Protein AF-A0A954YTZ1-F1 (afdb_monomer)

Mean predicted aligned error: 10.35 Å

pLDDT: mean 87.53, std 12.41, range [46.34, 98.0]

Structure (mmCIF, N/CA/C/O backbone):
data_AF-A0A954YTZ1-F1
#
_entry.id   AF-A0A954YTZ1-F1
#
loop_
_atom_site.group_PDB
_atom_site.id
_atom_site.type_symbol
_atom_site.label_atom_id
_atom_site.label_alt_id
_atom_site.label_comp_id
_atom_site.label_asym_id
_atom_site.label_entity_id
_atom_site.label_seq_id
_atom_site.pdbx_PDB_ins_code
_atom_site.Ca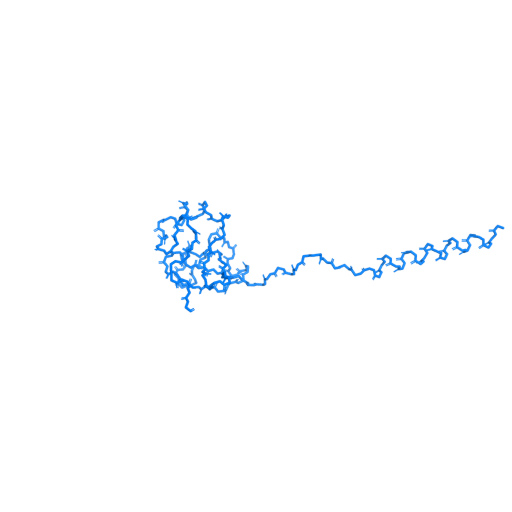rtn_x
_atom_site.Cartn_y
_atom_site.Cartn_z
_atom_site.occupancy
_atom_site.B_iso_or_equiv
_atom_site.auth_seq_id
_atom_site.auth_comp_id
_atom_site.auth_asym_id
_atom_site.auth_atom_id
_atom_site.pdbx_PDB_model_num
ATOM 1 N N . MET A 1 1 ? 62.163 22.253 -22.915 1.00 57.41 1 MET A N 1
ATOM 2 C CA . MET A 1 1 ? 60.817 21.945 -23.465 1.00 57.41 1 MET A CA 1
ATOM 3 C C . MET A 1 1 ? 60.347 20.499 -23.261 1.00 57.41 1 MET A C 1
ATOM 5 O O . MET A 1 1 ? 59.277 20.328 -22.700 1.00 57.41 1 MET A O 1
ATOM 9 N N . LYS A 1 2 ? 61.106 19.447 -23.624 1.00 56.56 2 LYS A N 1
ATOM 10 C CA . LYS A 1 2 ? 60.628 18.038 -23.559 1.00 56.56 2 LYS A CA 1
ATOM 11 C C . LYS A 1 2 ? 60.269 17.495 -22.156 1.00 56.56 2 LYS A C 1
ATOM 13 O O . LYS A 1 2 ? 59.473 16.569 -22.062 1.00 56.56 2 LYS A O 1
ATOM 18 N N . ARG A 1 3 ? 60.838 18.039 -21.069 1.00 63.44 3 ARG A N 1
ATOM 19 C CA . ARG A 1 3 ? 60.554 17.597 -19.683 1.00 63.44 3 ARG A CA 1
ATOM 20 C C . ARG A 1 3 ? 59.179 18.045 -19.167 1.00 63.44 3 ARG A C 1
ATOM 22 O O . ARG A 1 3 ? 58.509 17.262 -18.508 1.00 63.44 3 ARG A O 1
ATOM 29 N N . HIS A 1 4 ? 58.736 19.250 -19.523 1.00 63.62 4 HIS A N 1
ATOM 30 C CA . HIS A 1 4 ? 57.436 19.777 -19.087 1.00 63.62 4 HIS A CA 1
ATOM 31 C C . HIS A 1 4 ? 56.267 19.056 -19.769 1.00 63.62 4 HIS A C 1
ATOM 33 O O . HIS A 1 4 ? 55.263 18.783 -19.126 1.00 63.62 4 HIS A O 1
ATOM 39 N N . LEU A 1 5 ? 56.439 18.639 -21.030 1.00 73.75 5 LEU A N 1
ATOM 40 C CA . LEU A 1 5 ? 55.432 17.859 -21.755 1.00 73.75 5 LEU A CA 1
ATOM 41 C C . LEU A 1 5 ? 55.182 16.480 -21.117 1.00 73.75 5 LEU A C 1
ATOM 43 O O . LEU A 1 5 ? 54.041 16.040 -21.026 1.00 73.75 5 LEU A O 1
ATOM 47 N N . LYS A 1 6 ? 56.237 15.819 -20.617 1.00 71.50 6 LYS A N 1
ATOM 48 C CA . LYS A 1 6 ? 56.117 14.531 -19.911 1.00 71.50 6 LYS A CA 1
ATOM 49 C C . LYS A 1 6 ? 55.402 14.669 -18.564 1.00 71.50 6 LYS A C 1
ATOM 51 O O . LYS A 1 6 ? 54.640 13.784 -18.199 1.00 71.50 6 LYS A O 1
ATOM 56 N N . LEU A 1 7 ? 55.626 15.775 -17.851 1.00 78.38 7 LEU A N 1
ATOM 57 C CA . LEU A 1 7 ? 54.958 16.063 -16.576 1.00 78.38 7 LEU A CA 1
ATOM 58 C C . LEU A 1 7 ? 53.463 16.340 -16.761 1.00 78.38 7 LEU A C 1
ATOM 60 O O . LEU A 1 7 ? 52.654 15.822 -16.000 1.00 78.38 7 LEU A O 1
ATOM 64 N N . ILE A 1 8 ? 53.093 17.091 -17.801 1.00 76.81 8 ILE A N 1
ATOM 65 C CA . ILE A 1 8 ? 51.685 17.358 -18.127 1.00 76.81 8 ILE A CA 1
ATOM 66 C C . ILE A 1 8 ? 50.967 16.061 -18.514 1.00 76.81 8 ILE A C 1
ATOM 68 O O . ILE A 1 8 ? 49.878 15.794 -18.015 1.00 76.81 8 ILE A O 1
ATOM 72 N N . ALA A 1 9 ? 51.595 15.221 -19.343 1.00 77.94 9 ALA A N 1
ATOM 73 C CA . ALA A 1 9 ? 51.032 13.925 -19.715 1.00 77.94 9 ALA A CA 1
ATOM 74 C C . ALA A 1 9 ? 50.856 12.993 -18.502 1.00 77.94 9 ALA A C 1
ATOM 76 O O . ALA A 1 9 ? 49.831 12.328 -18.383 1.00 77.94 9 ALA A O 1
ATOM 77 N N . ALA A 1 10 ? 51.821 12.977 -17.576 1.00 79.94 10 ALA A N 1
ATOM 78 C CA . ALA A 1 10 ? 51.724 12.187 -16.351 1.00 79.94 10 ALA A CA 1
ATOM 79 C C . ALA A 1 10 ? 50.586 12.667 -15.433 1.00 79.94 10 ALA A C 1
ATOM 81 O O . ALA A 1 10 ? 49.848 11.842 -14.902 1.00 79.94 10 ALA A O 1
ATOM 82 N N . LEU A 1 11 ? 50.402 13.985 -15.291 1.00 78.00 11 LEU A N 1
ATOM 83 C CA . LEU A 1 11 ? 49.300 14.569 -14.516 1.00 78.00 11 LEU A CA 1
ATOM 84 C C . LEU A 1 11 ? 47.929 14.272 -15.136 1.00 78.00 11 LEU A C 1
ATOM 86 O O . LEU A 1 11 ? 46.995 13.937 -14.413 1.00 78.00 11 LEU A O 1
ATOM 90 N N . LEU A 1 12 ? 47.819 14.332 -16.465 1.00 78.12 12 LEU A N 1
ATOM 91 C CA . LEU A 1 12 ? 46.599 13.961 -17.189 1.00 78.12 12 LEU A CA 1
ATOM 92 C C . LEU A 1 12 ? 46.241 12.487 -16.985 1.00 78.12 12 LEU A C 1
ATOM 94 O O . LEU A 1 12 ? 45.095 12.175 -16.677 1.00 78.12 12 LEU A O 1
ATOM 98 N N . MET A 1 13 ? 47.222 11.588 -17.087 1.00 78.12 13 MET A N 1
ATOM 99 C CA . MET A 1 13 ? 47.003 10.157 -16.852 1.00 78.12 13 MET A CA 1
ATOM 100 C C . MET A 1 13 ? 46.587 9.871 -15.405 1.00 78.12 13 MET A C 1
ATOM 102 O O . MET A 1 13 ? 45.715 9.035 -15.180 1.00 78.12 13 MET A O 1
ATOM 106 N N . LEU A 1 14 ? 47.148 10.594 -14.429 1.00 80.44 14 LEU A N 1
ATOM 107 C CA . LEU A 1 14 ? 46.734 10.481 -13.029 1.00 80.44 14 LEU A CA 1
ATOM 108 C C . LEU A 1 14 ? 45.290 10.956 -12.813 1.00 80.44 14 LEU A C 1
ATOM 110 O O . LEU A 1 14 ? 44.539 10.302 -12.095 1.00 80.44 14 LEU A O 1
ATOM 114 N N . GLY A 1 15 ? 44.891 12.059 -13.453 1.00 76.44 15 GLY A N 1
ATOM 115 C CA . GLY A 1 15 ? 43.521 12.572 -13.385 1.00 76.44 15 GLY A CA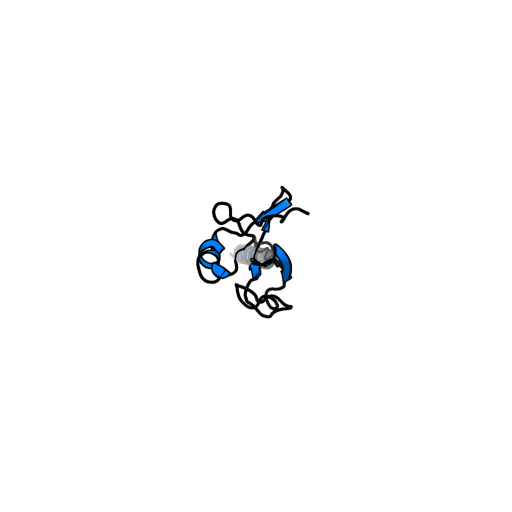 1
ATOM 116 C C . GLY A 1 15 ? 42.498 11.605 -13.984 1.00 76.44 15 GLY A C 1
ATOM 117 O O . GLY A 1 15 ? 41.454 11.364 -13.383 1.00 76.44 15 GLY A O 1
ATOM 118 N N . VAL A 1 16 ? 42.820 10.988 -15.125 1.00 81.12 16 VAL A N 1
ATOM 119 C CA . VAL A 1 16 ? 41.961 9.976 -15.763 1.00 81.12 16 VAL A CA 1
ATOM 120 C C . VAL A 1 16 ? 41.860 8.715 -14.904 1.00 81.12 16 VAL A C 1
ATOM 122 O O . VAL A 1 16 ? 40.763 8.204 -14.701 1.00 81.12 16 VAL A O 1
ATOM 125 N N . ALA A 1 17 ? 42.975 8.236 -14.345 1.00 78.94 17 ALA A N 1
ATOM 126 C CA . ALA A 1 17 ? 42.962 7.081 -13.449 1.00 78.94 17 ALA A CA 1
ATOM 127 C C . ALA A 1 17 ? 42.132 7.344 -12.181 1.00 78.94 17 ALA A C 1
ATOM 129 O O . ALA A 1 17 ? 41.374 6.477 -11.760 1.00 78.94 17 ALA A O 1
ATOM 130 N N . ALA A 1 18 ? 42.222 8.546 -11.602 1.00 78.00 18 ALA A N 1
ATOM 131 C CA . ALA A 1 18 ? 41.423 8.928 -10.439 1.00 78.00 18 ALA A CA 1
ATOM 132 C C . ALA A 1 18 ? 39.920 9.007 -10.757 1.00 78.0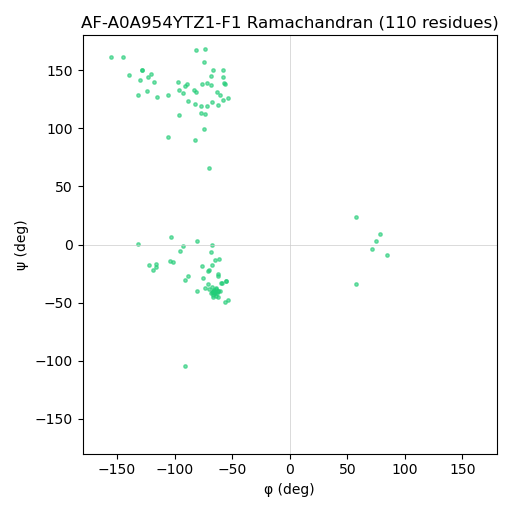0 18 ALA A C 1
ATOM 134 O O . ALA A 1 18 ? 39.108 8.565 -9.950 1.00 78.00 18 ALA A O 1
ATOM 135 N N . PHE A 1 19 ? 39.549 9.517 -11.936 1.00 76.31 19 PHE A N 1
ATOM 136 C CA . PHE A 1 19 ? 38.154 9.575 -12.380 1.00 76.31 19 PHE A CA 1
ATOM 137 C C . PHE A 1 19 ? 37.566 8.180 -12.633 1.00 76.31 19 PHE A C 1
ATOM 139 O O . PHE A 1 19 ? 36.439 7.911 -12.239 1.00 76.31 19 PHE A O 1
ATOM 146 N N . LEU A 1 20 ? 38.340 7.265 -13.226 1.00 74.75 20 LEU A N 1
ATOM 147 C CA . LEU A 1 20 ? 37.906 5.882 -13.469 1.00 74.75 20 LEU A CA 1
ATOM 148 C C . LEU A 1 20 ? 37.806 5.034 -12.191 1.00 74.75 20 LEU A C 1
ATOM 150 O O . LEU A 1 20 ? 37.106 4.027 -12.183 1.00 74.75 20 LEU A O 1
ATOM 154 N N . LEU A 1 21 ? 38.519 5.416 -11.129 1.00 76.69 21 LEU A N 1
ATOM 155 C CA . LEU A 1 21 ? 38.481 4.744 -9.828 1.00 76.69 21 LEU A CA 1
ATOM 156 C C . LEU A 1 21 ? 37.462 5.363 -8.863 1.00 76.69 21 LEU A C 1
ATOM 158 O O . LEU A 1 21 ? 37.328 4.873 -7.740 1.00 76.69 21 LEU A O 1
ATOM 162 N N . MET A 1 22 ? 36.752 6.425 -9.263 1.00 72.12 22 MET A N 1
ATOM 163 C CA . MET A 1 22 ? 35.652 6.939 -8.455 1.00 72.12 22 MET A CA 1
ATOM 164 C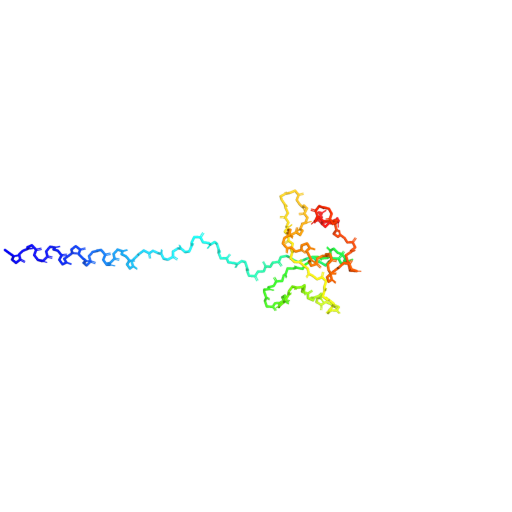 C . MET A 1 22 ? 34.517 5.908 -8.448 1.00 72.12 22 MET A C 1
ATOM 166 O O . MET A 1 22 ? 34.030 5.535 -9.515 1.00 72.12 22 MET A O 1
ATOM 170 N N . PRO A 1 23 ? 34.090 5.427 -7.268 1.00 65.88 23 PRO A N 1
ATOM 171 C CA . PRO A 1 23 ? 32.961 4.519 -7.188 1.00 65.88 23 PRO A CA 1
ATOM 172 C C . PRO A 1 23 ? 31.702 5.233 -7.687 1.00 65.88 23 PRO A C 1
ATOM 174 O O . PRO A 1 23 ? 31.394 6.339 -7.238 1.00 65.88 23 PRO A O 1
ATOM 177 N N . GLU A 1 24 ? 30.951 4.583 -8.577 1.00 66.50 24 GLU A N 1
ATOM 178 C CA . GLU A 1 24 ? 29.577 4.965 -8.921 1.00 66.50 24 GLU A CA 1
ATOM 179 C C . GLU A 1 24 ? 28.657 4.666 -7.731 1.00 66.50 24 GLU A C 1
ATOM 181 O O . GLU A 1 24 ? 27.805 3.780 -7.751 1.00 66.50 24 GLU A O 1
ATOM 186 N N . SER A 1 25 ? 28.853 5.373 -6.624 1.00 63.00 25 SER A N 1
ATOM 187 C CA . SER A 1 25 ? 27.897 5.351 -5.533 1.00 63.00 25 SER A CA 1
ATOM 188 C C . SER A 1 25 ? 26.696 6.182 -5.965 1.00 63.00 25 SER A C 1
ATOM 190 O O . SER A 1 25 ? 26.732 7.413 -5.899 1.00 63.00 25 SER A O 1
ATOM 192 N N . SER A 1 26 ? 25.637 5.510 -6.422 1.00 64.06 26 SER A N 1
ATOM 193 C CA . SER A 1 26 ? 24.318 6.134 -6.489 1.00 64.06 26 SER A CA 1
ATOM 194 C C . SER A 1 26 ? 23.991 6.682 -5.094 1.00 64.06 26 SER A C 1
ATOM 196 O O . SER A 1 26 ? 24.060 5.927 -4.122 1.00 64.06 26 SER A O 1
ATOM 198 N N . PRO A 1 27 ? 23.649 7.975 -4.955 1.00 72.19 27 PRO A N 1
ATOM 199 C CA . PRO A 1 27 ? 23.268 8.545 -3.665 1.00 72.19 27 PRO A CA 1
ATOM 200 C C . PRO A 1 27 ? 21.927 7.989 -3.160 1.00 72.19 27 PRO A C 1
ATOM 202 O O . PRO A 1 27 ? 21.526 8.286 -2.036 1.00 72.19 27 PRO A O 1
ATOM 205 N N . TYR A 1 28 ? 21.229 7.199 -3.981 1.00 64.44 28 TYR A N 1
ATOM 206 C CA . TYR A 1 28 ? 19.941 6.617 -3.649 1.00 64.44 28 TYR A CA 1
ATOM 207 C C . TYR A 1 28 ? 20.102 5.188 -3.129 1.00 64.44 28 TYR A C 1
ATOM 209 O O . TYR A 1 28 ? 20.801 4.387 -3.759 1.00 64.44 28 TYR A O 1
ATOM 217 N N . PRO A 1 29 ? 19.436 4.845 -2.012 1.00 68.94 29 PRO A N 1
ATOM 218 C CA . PRO A 1 29 ? 19.358 3.463 -1.575 1.00 68.94 29 PRO A CA 1
ATOM 219 C C . PRO A 1 29 ? 18.715 2.605 -2.677 1.00 68.94 29 PRO A C 1
ATOM 221 O O . PRO A 1 29 ? 17.887 3.109 -3.445 1.00 68.94 29 PRO A O 1
ATOM 224 N N . PRO A 1 30 ? 19.082 1.317 -2.770 1.00 75.75 30 PRO A N 1
ATOM 225 C CA . PRO A 1 30 ? 18.436 0.403 -3.698 1.00 75.75 30 PRO A CA 1
ATOM 226 C C . PRO A 1 30 ? 16.929 0.366 -3.427 1.00 75.75 30 PRO A C 1
ATOM 228 O O . PRO A 1 30 ? 16.490 0.377 -2.273 1.00 75.75 30 PRO A O 1
ATOM 231 N N . ILE A 1 31 ? 16.142 0.341 -4.503 1.00 75.88 31 ILE A N 1
ATOM 232 C CA . ILE A 1 31 ? 14.688 0.198 -4.418 1.00 75.88 31 ILE A CA 1
ATOM 233 C C . ILE A 1 31 ? 14.399 -1.149 -3.734 1.00 75.88 31 ILE A C 1
ATOM 235 O O . ILE A 1 31 ? 14.967 -2.158 -4.161 1.00 75.88 31 ILE A O 1
ATOM 239 N N . PRO A 1 32 ? 13.558 -1.193 -2.685 1.00 81.44 32 PRO A N 1
ATOM 240 C CA . PRO A 1 32 ? 13.186 -2.449 -2.048 1.00 81.44 32 PRO A CA 1
ATOM 241 C C . PRO A 1 32 ? 12.591 -3.429 -3.063 1.00 81.44 32 PRO A C 1
ATOM 243 O O . PRO A 1 32 ? 11.764 -3.048 -3.887 1.00 81.44 32 PRO A O 1
ATOM 246 N N . GLU A 1 33 ? 12.968 -4.703 -2.980 1.00 88.00 33 GLU A N 1
ATOM 247 C CA . GLU A 1 33 ? 12.415 -5.743 -3.862 1.00 88.00 33 GLU A CA 1
ATOM 248 C C . GLU A 1 33 ? 10.944 -6.051 -3.550 1.00 88.00 33 GLU A C 1
ATOM 2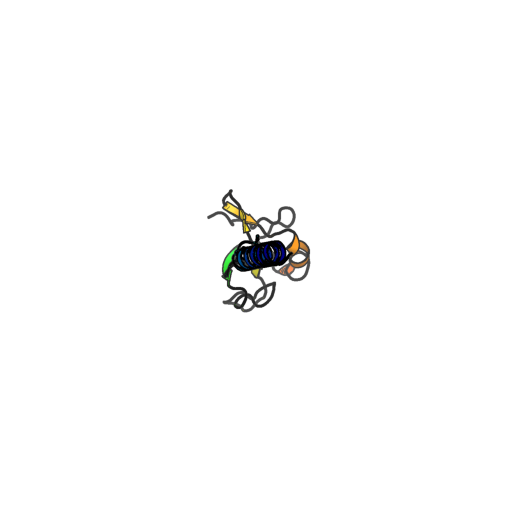50 O O . GLU A 1 33 ? 10.225 -6.589 -4.392 1.00 88.00 33 GLU A O 1
ATOM 255 N N . ARG A 1 34 ? 10.490 -5.729 -2.330 1.00 93.88 34 ARG A N 1
ATOM 256 C CA . ARG A 1 34 ? 9.133 -5.994 -1.847 1.00 93.88 34 ARG A CA 1
ATOM 257 C C . ARG A 1 34 ? 8.599 -4.821 -1.036 1.00 93.88 34 ARG A C 1
ATOM 259 O O . ARG A 1 34 ? 9.345 -4.176 -0.299 1.00 93.88 34 ARG A O 1
ATOM 266 N N . PHE A 1 35 ? 7.297 -4.594 -1.142 1.00 93.50 35 PHE A N 1
ATOM 267 C CA . PHE A 1 35 ? 6.574 -3.519 -0.471 1.00 93.50 35 PHE A CA 1
ATOM 268 C C . PHE A 1 35 ? 5.375 -4.080 0.280 1.00 93.50 35 PHE A C 1
ATOM 270 O O . PHE A 1 35 ? 4.785 -5.081 -0.133 1.00 93.50 35 PHE A O 1
ATOM 277 N N . ASP A 1 36 ? 5.000 -3.412 1.365 1.00 95.81 36 ASP A N 1
ATOM 278 C CA . ASP A 1 36 ? 3.788 -3.740 2.099 1.00 95.81 36 ASP A CA 1
ATOM 279 C C . ASP A 1 36 ? 2.571 -3.115 1.415 1.00 95.81 36 ASP A C 1
ATOM 281 O O . ASP A 1 36 ? 2.528 -1.927 1.095 1.00 95.81 36 ASP A O 1
ATOM 285 N N . TYR A 1 37 ? 1.552 -3.936 1.220 1.00 97.12 37 TYR A N 1
ATOM 286 C CA . TYR A 1 37 ? 0.249 -3.578 0.698 1.00 97.12 37 TYR A CA 1
ATOM 287 C C . TYR A 1 37 ? -0.807 -3.929 1.731 1.00 97.12 37 TYR A C 1
ATOM 289 O O . TYR A 1 37 ? -0.706 -4.946 2.414 1.00 97.12 37 TYR A O 1
ATOM 297 N N . VAL A 1 38 ? -1.866 -3.135 1.784 1.00 97.31 38 VAL A N 1
ATOM 298 C CA . VAL A 1 38 ? -3.040 -3.432 2.601 1.00 97.31 38 VAL A CA 1
ATOM 299 C C . VAL A 1 38 ? -4.263 -3.592 1.717 1.00 97.31 38 VAL A C 1
ATOM 301 O O . VAL A 1 38 ? -4.466 -2.846 0.757 1.00 97.31 38 VAL A O 1
ATOM 304 N N . CYS A 1 39 ? -5.100 -4.572 2.039 1.00 97.50 39 CYS A N 1
ATOM 305 C CA . CYS A 1 39 ? -6.423 -4.692 1.452 1.00 97.50 39 CYS A CA 1
ATOM 306 C C . CYS A 1 39 ? -7.366 -3.676 2.093 1.00 97.50 39 CYS A C 1
ATOM 308 O O . CYS A 1 39 ? -7.737 -3.819 3.258 1.00 97.50 39 CYS A O 1
ATOM 310 N N . VAL A 1 40 ? -7.828 -2.686 1.329 1.00 97.00 40 VAL A N 1
ATOM 311 C CA . VAL A 1 40 ? -8.711 -1.623 1.850 1.00 97.00 40 VAL A CA 1
ATOM 312 C C . VAL A 1 40 ? -10.087 -2.127 2.308 1.00 97.00 40 VAL A C 1
ATOM 314 O O . VAL A 1 40 ? -10.809 -1.414 3.004 1.00 97.00 40 VAL A O 1
ATOM 317 N N . SER A 1 41 ? -10.451 -3.363 1.955 1.00 96.19 41 SER A N 1
ATOM 318 C CA . SER A 1 41 ? -11.702 -4.001 2.384 1.00 96.19 41 SER A CA 1
ATOM 319 C C . SER A 1 41 ? -11.577 -4.799 3.675 1.00 96.19 41 SER A C 1
ATOM 321 O O . SER A 1 41 ? -12.560 -4.919 4.397 1.00 96.19 41 SER A O 1
ATOM 323 N N . THR A 1 42 ? -10.404 -5.372 3.960 1.00 94.88 42 THR A N 1
ATOM 324 C CA . THR A 1 42 ? -10.230 -6.325 5.073 1.00 94.88 42 THR A CA 1
ATOM 325 C C . THR A 1 42 ? -9.177 -5.904 6.091 1.00 94.88 42 THR A C 1
ATOM 327 O O . THR A 1 42 ? -9.168 -6.441 7.192 1.00 94.88 42 THR A O 1
ATOM 330 N N . GLY A 1 43 ? -8.284 -4.974 5.744 1.00 94.62 43 GLY A N 1
ATOM 331 C CA . GLY A 1 43 ? -7.116 -4.615 6.554 1.00 94.62 43 GLY A CA 1
ATOM 332 C C . GLY A 1 43 ? -5.989 -5.648 6.520 1.00 94.62 43 GLY A C 1
ATOM 333 O O . GLY A 1 43 ? -4.981 -5.468 7.193 1.00 94.62 43 GLY A O 1
ATOM 334 N N . GLU A 1 44 ? -6.131 -6.722 5.741 1.00 95.31 44 GLU A N 1
ATOM 335 C CA . GLU A 1 44 ? -5.092 -7.741 5.606 1.00 95.31 44 GLU A CA 1
ATOM 336 C C . GLU A 1 44 ? -3.867 -7.191 4.872 1.00 95.31 44 GLU A C 1
ATOM 338 O O . GLU A 1 44 ? -3.995 -6.496 3.859 1.00 95.31 44 GLU A O 1
ATOM 343 N N . MET A 1 45 ? -2.690 -7.538 5.388 1.00 95.75 45 MET A N 1
ATOM 344 C CA . MET A 1 45 ? -1.401 -7.086 4.883 1.00 95.75 45 MET A CA 1
ATOM 345 C C . MET A 1 45 ? -0.784 -8.126 3.951 1.00 95.75 45 MET A C 1
ATOM 347 O O . MET A 1 45 ? -0.797 -9.323 4.232 1.00 95.75 45 MET A O 1
ATOM 351 N N . PHE A 1 46 ? -0.184 -7.649 2.869 1.00 95.88 46 PHE A N 1
ATOM 352 C CA . PHE A 1 46 ? 0.525 -8.451 1.886 1.00 95.88 46 PHE A CA 1
ATOM 353 C C . PHE A 1 46 ? 1.873 -7.810 1.616 1.00 95.88 46 PHE A C 1
ATOM 355 O O . PHE A 1 46 ? 1.941 -6.633 1.295 1.00 95.88 46 PHE A O 1
ATOM 362 N N . ASN A 1 47 ? 2.944 -8.583 1.695 1.00 96.12 47 ASN A N 1
ATOM 363 C CA . ASN A 1 47 ? 4.251 -8.128 1.252 1.00 96.12 47 ASN A CA 1
ATOM 364 C C . ASN A 1 47 ? 4.440 -8.640 -0.177 1.00 96.12 47 ASN A C 1
ATOM 366 O O . ASN A 1 47 ? 4.493 -9.855 -0.353 1.00 96.12 47 ASN A O 1
ATOM 370 N N . LEU A 1 48 ? 4.461 -7.759 -1.180 1.00 95.19 48 LEU A N 1
ATOM 371 C CA . LEU A 1 48 ? 4.478 -8.113 -2.609 1.00 95.19 48 LEU A CA 1
ATOM 372 C C . LEU A 1 48 ? 5.692 -7.508 -3.316 1.00 95.19 48 LEU A C 1
ATOM 374 O O . LEU A 1 48 ? 6.076 -6.376 -3.018 1.00 95.19 48 LEU A O 1
ATOM 378 N N . SER A 1 49 ? 6.255 -8.228 -4.286 1.00 94.06 49 SER A N 1
ATOM 379 C CA . SER A 1 49 ? 7.215 -7.656 -5.235 1.00 94.06 49 SER A CA 1
ATOM 380 C C . SER A 1 49 ? 6.534 -6.753 -6.268 1.00 94.06 49 SER A C 1
ATOM 382 O O . SER A 1 49 ? 5.306 -6.733 -6.400 1.00 94.06 49 SER A O 1
ATOM 384 N N . ILE A 1 50 ? 7.338 -6.002 -7.025 1.00 88.75 50 ILE A N 1
ATOM 385 C CA . ILE A 1 50 ? 6.847 -5.160 -8.126 1.00 88.75 50 ILE A CA 1
ATOM 386 C C . ILE A 1 50 ? 6.148 -6.025 -9.189 1.00 88.75 50 ILE A C 1
ATOM 388 O O . ILE A 1 50 ? 5.086 -5.653 -9.691 1.00 88.75 50 ILE A O 1
ATOM 392 N N . GLU A 1 51 ? 6.699 -7.202 -9.489 1.00 91.12 51 GLU A N 1
ATOM 393 C CA . GLU A 1 51 ? 6.135 -8.162 -10.440 1.00 91.12 51 GLU A CA 1
ATOM 394 C C . GLU A 1 51 ? 4.826 -8.771 -9.930 1.00 91.12 51 GLU A C 1
ATOM 396 O O . GLU A 1 51 ? 3.882 -8.923 -10.704 1.00 91.12 51 GLU A O 1
ATOM 401 N N . GLU A 1 52 ? 4.748 -9.098 -8.634 1.00 92.38 52 GLU A N 1
ATOM 402 C CA . GLU A 1 52 ? 3.536 -9.643 -8.008 1.00 92.38 52 GLU A CA 1
ATOM 403 C C . GLU A 1 52 ? 2.403 -8.611 -7.973 1.00 92.38 52 GLU A C 1
ATOM 405 O O . GLU A 1 52 ? 1.245 -8.947 -8.231 1.00 92.38 52 GLU A O 1
ATOM 410 N N . ALA A 1 53 ? 2.723 -7.347 -7.675 1.00 91.88 53 ALA A N 1
ATOM 411 C CA . ALA A 1 53 ? 1.747 -6.267 -7.692 1.00 91.88 53 ALA A CA 1
ATOM 412 C C . ALA A 1 53 ? 1.250 -5.989 -9.118 1.00 91.88 53 ALA A C 1
ATOM 414 O O . ALA A 1 53 ? 0.040 -5.857 -9.328 1.00 91.88 53 ALA A O 1
ATOM 415 N N . ALA A 1 54 ? 2.178 -5.931 -10.084 1.00 90.12 54 ALA A N 1
ATOM 416 C CA . ALA A 1 54 ? 2.017 -5.629 -11.512 1.00 90.12 54 ALA A CA 1
ATOM 417 C C . ALA A 1 54 ? 1.377 -4.264 -11.851 1.00 90.12 54 ALA A C 1
ATOM 419 O O . ALA A 1 54 ? 1.720 -3.647 -12.857 1.00 90.12 54 ALA A O 1
ATOM 420 N N . ARG A 1 55 ? 0.434 -3.784 -11.037 1.00 92.38 55 ARG A N 1
ATOM 421 C CA . ARG A 1 55 ? -0.270 -2.506 -11.143 1.00 92.38 55 ARG A CA 1
ATOM 422 C C . ARG A 1 55 ? -0.771 -2.076 -9.765 1.00 92.38 55 ARG A C 1
ATOM 424 O O . ARG A 1 55 ? -0.959 -2.910 -8.885 1.00 92.38 55 ARG A O 1
ATOM 431 N N . ILE A 1 56 ? -1.090 -0.796 -9.617 1.00 93.12 56 ILE A N 1
ATOM 432 C CA . ILE A 1 56 ? -1.761 -0.263 -8.428 1.00 93.12 56 ILE A CA 1
ATOM 433 C C . ILE A 1 56 ? -3.144 0.257 -8.867 1.00 93.12 56 ILE A C 1
ATOM 435 O O . ILE A 1 56 ? -3.201 1.001 -9.845 1.00 93.12 56 ILE A O 1
ATOM 439 N N . PRO A 1 57 ? -4.252 -0.160 -8.221 1.00 96.62 57 PRO A N 1
ATOM 440 C CA . PRO A 1 57 ? -4.311 -1.089 -7.096 1.00 96.62 57 PRO A CA 1
ATOM 441 C C . PRO A 1 57 ? -4.005 -2.528 -7.528 1.00 96.62 57 PRO A C 1
ATOM 443 O O . PRO A 1 57 ? -4.473 -3.009 -8.571 1.00 96.62 57 PRO A O 1
ATOM 446 N N . ALA A 1 58 ? -3.230 -3.223 -6.698 1.00 97.25 58 ALA A N 1
ATOM 447 C CA . ALA A 1 58 ? -2.856 -4.609 -6.925 1.00 97.25 58 ALA A CA 1
ATOM 448 C C . ALA A 1 58 ? -4.041 -5.542 -6.635 1.00 97.25 58 ALA A C 1
ATOM 450 O O . ALA A 1 58 ? -4.994 -5.203 -5.920 1.00 97.25 58 ALA A O 1
ATOM 451 N N . ARG A 1 59 ? -4.012 -6.733 -7.239 1.00 97.38 59 ARG A N 1
ATOM 452 C CA . ARG A 1 59 ? -5.060 -7.742 -7.049 1.00 97.38 59 ARG A CA 1
ATOM 453 C C . ARG A 1 59 ? -4.804 -8.530 -5.774 1.00 97.38 59 ARG A C 1
ATOM 455 O O . ARG A 1 59 ? -3.706 -9.022 -5.555 1.00 97.38 59 ARG A O 1
ATOM 462 N N . HIS A 1 60 ? -5.845 -8.705 -4.973 1.00 96.25 60 HIS A N 1
ATOM 463 C CA . HIS A 1 60 ? -5.812 -9.574 -3.809 1.00 96.25 60 HIS A CA 1
ATOM 464 C C . HIS A 1 60 ? -5.556 -11.030 -4.252 1.00 96.25 60 HIS A C 1
ATOM 466 O O . HIS A 1 60 ? -6.389 -11.576 -4.986 1.00 96.25 60 HIS A O 1
ATOM 472 N N . PRO A 1 61 ? -4.469 -11.698 -3.806 1.00 93.38 61 PRO A N 1
ATOM 473 C CA . PRO A 1 61 ? -4.033 -12.991 -4.349 1.00 93.38 61 PRO A CA 1
ATOM 474 C C . PRO A 1 61 ? -5.096 -14.093 -4.316 1.00 93.38 61 PRO A C 1
ATOM 476 O O . PRO A 1 61 ? -5.130 -14.958 -5.184 1.00 93.38 61 PRO A O 1
ATOM 479 N N . ARG A 1 62 ? -5.992 -14.054 -3.320 1.00 94.25 62 ARG A N 1
ATOM 480 C CA . ARG A 1 62 ? -7.024 -15.087 -3.122 1.00 94.25 62 ARG A CA 1
ATOM 481 C C . ARG A 1 62 ? -8.325 -14.832 -3.884 1.00 94.25 62 ARG A C 1
ATOM 483 O O . ARG A 1 62 ? -9.047 -15.776 -4.167 1.00 94.25 62 ARG A O 1
ATOM 490 N N . THR A 1 63 ? -8.657 -13.573 -4.175 1.00 95.00 63 THR A N 1
ATOM 491 C CA . THR A 1 63 ? -9.975 -13.198 -4.735 1.00 95.00 63 THR A CA 1
ATOM 492 C C . THR A 1 63 ? -9.869 -12.601 -6.134 1.00 95.00 63 THR A C 1
ATOM 494 O O . THR A 1 63 ? -10.869 -12.499 -6.836 1.00 95.00 63 THR A O 1
ATOM 497 N N . GLY A 1 64 ? -8.674 -12.166 -6.544 1.00 95.31 64 GLY A N 1
ATOM 498 C CA . GLY A 1 64 ? -8.429 -11.503 -7.821 1.00 95.31 64 GLY A CA 1
ATOM 499 C C . GLY A 1 64 ? -8.989 -10.080 -7.916 1.00 95.31 64 GLY A C 1
ATOM 500 O O . GLY A 1 64 ? -8.756 -9.411 -8.926 1.00 95.31 64 GLY A O 1
ATOM 501 N N . VAL A 1 65 ? -9.704 -9.588 -6.899 1.00 96.69 65 VAL A N 1
ATOM 502 C CA . VAL A 1 65 ? -10.264 -8.229 -6.876 1.00 96.69 65 VAL A CA 1
ATOM 503 C C . VAL A 1 65 ? -9.146 -7.228 -6.591 1.00 96.69 65 VAL A C 1
ATOM 505 O O . VAL A 1 65 ? -8.267 -7.483 -5.772 1.00 96.69 65 VAL A O 1
ATOM 508 N N . ALA A 1 66 ? -9.147 -6.097 -7.292 1.00 97.50 66 ALA A N 1
ATOM 509 C CA . ALA A 1 66 ? -8.129 -5.067 -7.130 1.00 97.50 66 ALA A CA 1
ATOM 510 C C . ALA A 1 66 ? -8.448 -4.162 -5.934 1.00 97.50 66 ALA A C 1
ATOM 512 O O . ALA A 1 66 ? -9.172 -3.182 -6.076 1.00 97.50 66 ALA A O 1
ATOM 513 N N . THR A 1 67 ? -7.949 -4.546 -4.761 1.00 97.44 67 THR A N 1
ATOM 514 C CA . THR A 1 67 ? -8.202 -3.875 -3.474 1.00 97.44 67 THR A CA 1
ATOM 515 C C . THR A 1 67 ? -6.929 -3.610 -2.676 1.00 97.44 67 THR A C 1
ATOM 517 O O . THR A 1 67 ? -7.012 -3.088 -1.565 1.00 97.44 67 THR A O 1
ATOM 520 N N . LEU A 1 68 ? -5.761 -3.990 -3.201 1.00 98.00 68 LEU A N 1
ATOM 521 C CA . LEU A 1 68 ? -4.489 -3.827 -2.509 1.00 98.00 68 LEU A CA 1
ATOM 522 C C . LEU A 1 68 ? -3.831 -2.505 -2.894 1.00 98.00 68 LEU A C 1
ATOM 524 O O . LEU A 1 68 ? -3.669 -2.206 -4.080 1.00 98.00 68 LEU A O 1
ATOM 528 N N . ILE A 1 69 ? -3.408 -1.742 -1.894 1.00 97.31 69 ILE A N 1
ATOM 529 C CA . ILE A 1 69 ? -2.740 -0.450 -2.071 1.00 97.31 69 ILE A CA 1
ATOM 530 C C . ILE A 1 69 ? -1.447 -0.411 -1.245 1.00 97.31 69 ILE A C 1
ATOM 532 O O . ILE A 1 69 ? -1.448 -0.974 -0.145 1.00 97.31 69 ILE A O 1
ATOM 536 N N . PRO A 1 70 ? -0.350 0.196 -1.744 1.00 96.56 70 PRO A N 1
ATOM 537 C CA . PRO A 1 70 ? 0.877 0.323 -0.967 1.00 96.56 70 PRO A CA 1
ATOM 538 C C . PRO A 1 70 ? 0.639 1.073 0.341 1.00 96.56 70 PRO A C 1
ATOM 540 O O . PRO A 1 70 ? -0.145 2.022 0.398 1.00 96.56 70 PRO A O 1
ATOM 543 N N . CYS A 1 71 ? 1.336 0.655 1.388 1.00 96.06 71 CYS A N 1
ATOM 544 C CA . CYS A 1 71 ? 1.226 1.247 2.710 1.00 96.06 71 CYS A CA 1
ATOM 545 C C . CYS A 1 71 ? 2.573 1.241 3.432 1.00 96.06 71 CYS A C 1
ATOM 547 O O . CYS A 1 71 ? 3.494 0.503 3.086 1.00 96.06 71 CYS A O 1
ATOM 549 N N . VAL A 1 72 ? 2.677 2.084 4.454 1.00 94.38 72 VAL A N 1
ATOM 550 C CA . VAL A 1 72 ? 3.877 2.236 5.272 1.00 94.38 72 VAL A CA 1
ATOM 551 C C . VAL A 1 72 ? 3.540 1.995 6.734 1.00 94.38 72 VAL A C 1
ATOM 553 O O . VAL A 1 72 ? 2.581 2.555 7.273 1.00 94.38 72 VAL A O 1
ATOM 556 N N . ARG A 1 73 ? 4.352 1.174 7.404 1.00 93.44 73 ARG A N 1
ATOM 557 C CA . ARG A 1 73 ? 4.303 1.048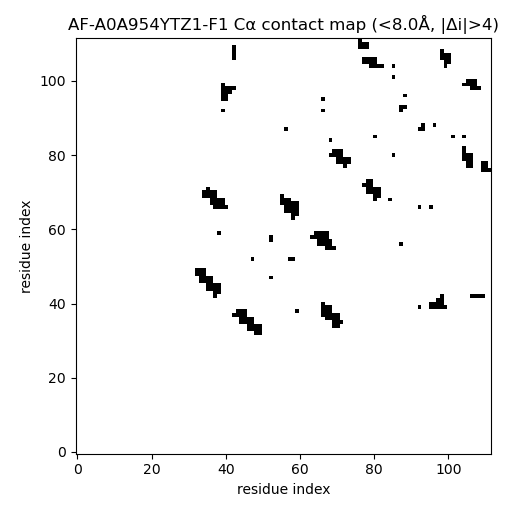 8.861 1.00 93.44 73 ARG A CA 1
ATOM 558 C C . ARG A 1 73 ? 5.098 2.191 9.487 1.00 93.44 73 ARG A C 1
ATOM 560 O O . ARG A 1 73 ? 6.289 2.357 9.229 1.00 93.44 73 ARG A O 1
ATOM 567 N N . ARG A 1 74 ? 4.432 2.999 10.305 1.00 92.12 74 ARG A N 1
ATOM 568 C CA . ARG A 1 74 ? 5.030 4.119 11.037 1.00 92.12 74 ARG A CA 1
ATOM 569 C C . ARG A 1 74 ? 5.723 3.628 12.311 1.00 92.12 74 ARG A C 1
ATOM 571 O O . ARG A 1 74 ? 5.540 2.498 12.759 1.00 92.12 74 ARG A O 1
ATOM 578 N N . LYS A 1 75 ? 6.524 4.509 12.920 1.00 91.44 75 LYS A N 1
ATOM 579 C CA . LYS A 1 75 ? 7.286 4.214 14.151 1.00 91.44 75 LYS A CA 1
ATOM 580 C C . LYS A 1 75 ? 6.402 3.887 15.358 1.00 91.44 75 LYS A C 1
ATOM 582 O O . LYS A 1 75 ? 6.848 3.180 16.251 1.00 91.44 75 LYS A O 1
ATOM 587 N N . ASP A 1 76 ? 5.180 4.407 15.382 1.00 91.31 76 ASP A N 1
ATOM 588 C CA . ASP A 1 76 ? 4.172 4.131 16.412 1.00 91.31 76 ASP A CA 1
ATOM 589 C C . ASP A 1 76 ? 3.430 2.798 16.185 1.00 91.31 76 ASP A C 1
ATOM 591 O O . ASP A 1 76 ? 2.512 2.466 16.928 1.00 91.31 76 ASP A O 1
ATOM 595 N N . GLY A 1 77 ? 3.819 2.034 15.158 1.00 90.62 77 GLY A N 1
ATOM 596 C CA . GLY A 1 77 ? 3.208 0.762 14.790 1.00 90.62 77 GLY A CA 1
ATOM 597 C C . GLY A 1 77 ? 1.970 0.894 13.904 1.00 90.62 77 GLY A C 1
ATOM 598 O O . GLY A 1 77 ? 1.524 -0.122 13.369 1.00 90.62 77 GLY A O 1
ATOM 599 N N . SER A 1 78 ? 1.446 2.108 13.698 1.00 94.38 78 SER A N 1
ATOM 600 C CA . SER A 1 78 ? 0.307 2.338 12.808 1.00 94.38 78 SER A CA 1
ATOM 601 C C . SER A 1 78 ? 0.671 2.059 11.349 1.00 94.38 78 SER A C 1
ATOM 603 O O . SER A 1 78 ? 1.820 2.213 10.930 1.00 94.38 78 SER A O 1
ATOM 605 N N . VAL A 1 79 ? -0.320 1.642 10.563 1.00 96.69 79 VAL A N 1
ATOM 606 C CA . VAL A 1 79 ? -0.186 1.457 9.114 1.00 96.69 79 VAL A CA 1
ATOM 607 C C . VAL A 1 79 ? -0.918 2.599 8.430 1.00 96.69 79 VAL A C 1
ATOM 609 O O . VAL A 1 79 ? -2.078 2.867 8.744 1.00 96.69 79 VAL A O 1
ATOM 612 N N . ALA A 1 80 ? -0.241 3.277 7.511 1.00 96.75 80 ALA A N 1
ATOM 613 C CA . ALA A 1 80 ? -0.784 4.419 6.792 1.00 96.75 80 ALA A CA 1
ATOM 614 C C . ALA A 1 80 ? -0.618 4.260 5.283 1.00 96.75 80 ALA A C 1
ATOM 616 O O . ALA A 1 80 ? 0.339 3.647 4.811 1.00 96.75 80 ALA A O 1
ATOM 617 N N . ILE A 1 81 ? -1.543 4.849 4.537 1.00 97.00 81 ILE A N 1
ATOM 618 C CA . ILE A 1 81 ? -1.423 5.031 3.096 1.00 97.00 81 ILE A CA 1
ATOM 619 C C . ILE A 1 81 ? -0.731 6.369 2.843 1.00 97.00 81 ILE A C 1
ATOM 621 O O . ILE A 1 81 ? -1.006 7.356 3.527 1.00 97.00 81 ILE A O 1
ATOM 625 N N . GLU A 1 82 ? 0.188 6.411 1.881 1.00 95.12 82 GLU A N 1
ATOM 626 C CA . GLU A 1 82 ? 0.793 7.677 1.470 1.00 95.12 82 GLU A CA 1
ATOM 627 C C . GLU A 1 82 ? -0.226 8.572 0.755 1.00 95.12 82 GLU A C 1
ATOM 629 O O . GLU A 1 82 ? -1.064 8.100 -0.014 1.00 95.12 82 GLU A O 1
ATOM 634 N N . GLU A 1 83 ? -0.114 9.883 0.967 1.00 95.88 83 GLU A N 1
ATOM 635 C CA . GLU A 1 83 ? -1.036 10.893 0.428 1.00 95.88 83 GLU A CA 1
ATOM 636 C C . GLU A 1 83 ? -1.181 10.822 -1.102 1.00 95.88 83 GLU A C 1
ATOM 638 O O . GLU A 1 83 ? -2.264 11.048 -1.634 1.00 95.88 83 GLU A O 1
ATOM 643 N N . GLY A 1 84 ? -0.122 10.415 -1.815 1.00 96.19 84 GLY A N 1
ATOM 644 C CA . GLY A 1 84 ? -0.137 10.242 -3.272 1.00 96.19 84 GLY A CA 1
ATOM 645 C C . GLY A 1 84 ? -1.131 9.194 -3.788 1.00 96.19 84 GLY A C 1
ATOM 646 O O . GLY A 1 84 ? -1.398 9.149 -4.985 1.00 96.19 84 GLY A O 1
ATOM 647 N N . PHE A 1 85 ? -1.704 8.370 -2.907 1.00 96.62 85 PHE A N 1
ATOM 648 C CA . PHE A 1 85 ? -2.735 7.394 -3.252 1.00 96.62 85 PHE A CA 1
ATOM 649 C C . PHE A 1 85 ? -4.156 7.815 -2.842 1.00 96.62 85 PHE A C 1
ATOM 651 O O . PHE A 1 85 ? -5.087 7.021 -3.000 1.00 96.62 85 PHE A O 1
ATOM 658 N N . ARG A 1 86 ? -4.361 9.043 -2.340 1.00 96.88 86 ARG A N 1
ATOM 659 C CA . ARG A 1 86 ? -5.688 9.544 -1.938 1.00 96.88 86 ARG A CA 1
ATOM 660 C C . ARG A 1 86 ? -6.707 9.467 -3.069 1.00 96.88 86 ARG A C 1
ATOM 662 O O . ARG A 1 86 ? -7.771 8.887 -2.875 1.00 96.88 86 ARG A O 1
ATOM 669 N N . ASP A 1 87 ? -6.366 9.966 -4.253 1.00 97.38 87 ASP A N 1
ATOM 670 C CA .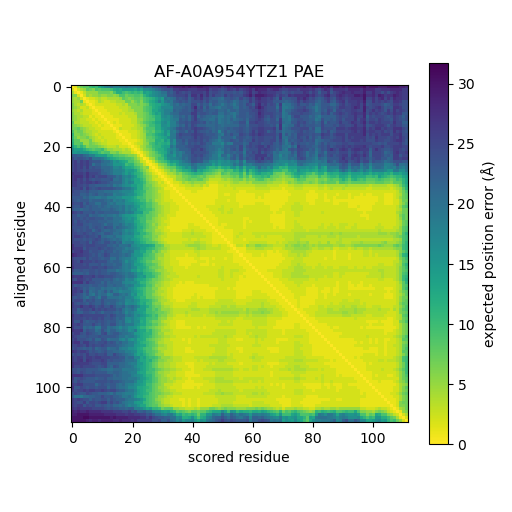 ASP A 1 87 ? -7.282 9.970 -5.403 1.00 97.38 87 ASP A CA 1
ATOM 671 C C . ASP A 1 87 ? -7.721 8.550 -5.784 1.00 97.38 87 ASP A C 1
ATOM 673 O O . ASP A 1 87 ? -8.858 8.318 -6.198 1.00 97.38 87 ASP A O 1
ATOM 677 N N . LEU A 1 88 ? -6.838 7.565 -5.596 1.00 96.69 88 LEU A N 1
ATOM 678 C CA . LEU A 1 88 ? -7.166 6.167 -5.837 1.00 96.69 88 LEU A CA 1
ATOM 679 C C . LEU A 1 88 ? -8.150 5.619 -4.790 1.00 96.69 88 LEU A C 1
ATOM 681 O O . LEU A 1 88 ? -9.051 4.850 -5.140 1.00 96.69 88 LEU A O 1
ATOM 685 N N . LEU A 1 89 ? -7.996 6.024 -3.525 1.00 97.00 89 LEU A N 1
ATOM 686 C CA . LEU A 1 89 ? -8.923 5.70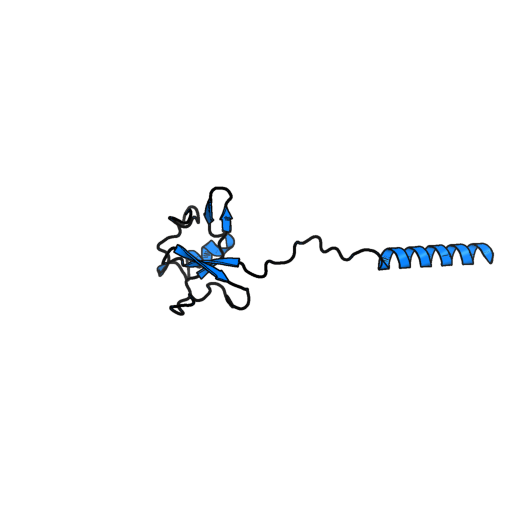5 -2.434 1.00 97.00 89 LEU A CA 1
ATOM 687 C C . LEU A 1 89 ? -10.297 6.357 -2.627 1.00 97.00 89 LEU A C 1
ATOM 689 O O . LEU A 1 89 ? -11.312 5.701 -2.410 1.00 97.00 89 LEU A O 1
ATOM 693 N N . GLU A 1 90 ? -10.340 7.616 -3.057 1.00 96.94 90 GLU A N 1
ATOM 694 C CA . GLU A 1 90 ? -11.581 8.363 -3.305 1.00 96.94 90 GLU A CA 1
ATOM 695 C C . GLU A 1 90 ? -12.277 7.930 -4.603 1.00 96.94 90 GLU A C 1
ATOM 697 O O . GLU A 1 90 ? -13.503 7.971 -4.703 1.00 96.94 90 GLU A O 1
ATOM 702 N N . GLY A 1 91 ? -11.504 7.467 -5.585 1.00 96.50 91 GLY A N 1
ATOM 703 C CA . GLY A 1 91 ? -11.987 6.970 -6.866 1.00 96.50 91 GLY A CA 1
ATOM 704 C C . GLY A 1 91 ? -12.253 5.466 -6.857 1.00 96.50 91 GLY A C 1
ATOM 705 O O . GLY A 1 91 ? -13.270 4.991 -6.343 1.00 96.50 91 GLY A O 1
ATOM 706 N N . GLU A 1 92 ? -11.349 4.706 -7.482 1.00 96.00 92 GLU A N 1
ATOM 707 C CA . GLU A 1 92 ? -11.542 3.283 -7.803 1.00 96.00 92 GLU A CA 1
ATOM 708 C C . GLU A 1 92 ? -11.802 2.400 -6.575 1.00 96.00 92 GLU A C 1
ATOM 710 O O . GLU A 1 92 ? -12.543 1.413 -6.663 1.00 96.00 92 GLU A O 1
ATOM 715 N N . LEU A 1 93 ? -11.197 2.747 -5.437 1.00 96.88 93 LEU A N 1
ATOM 716 C CA . LEU A 1 93 ? -11.259 1.958 -4.210 1.00 96.88 93 LEU A CA 1
ATOM 717 C C . LEU A 1 93 ? -12.346 2.409 -3.229 1.00 96.88 93 LEU A C 1
ATOM 719 O O . LEU A 1 93 ? -12.581 1.706 -2.247 1.00 96.88 93 LEU A O 1
ATOM 723 N N . SER A 1 94 ? -13.054 3.508 -3.497 1.00 96.62 94 SER A N 1
ATOM 724 C CA . SER A 1 94 ? -14.018 4.108 -2.558 1.00 96.62 94 SER A CA 1
ATOM 725 C C . SER A 1 94 ? -15.065 3.118 -2.053 1.00 96.62 94 SER A C 1
ATOM 727 O O . SER A 1 94 ? -15.271 2.970 -0.852 1.00 96.62 94 SER A O 1
ATOM 729 N N . LYS A 1 95 ? -15.671 2.353 -2.967 1.00 96.44 95 LYS A N 1
ATOM 730 C CA . LYS A 1 95 ? -16.688 1.336 -2.649 1.00 96.44 95 LYS A CA 1
ATOM 731 C C . LYS A 1 95 ? -16.157 0.126 -1.876 1.00 96.44 95 LYS A C 1
ATOM 733 O O . LYS A 1 95 ? -16.945 -0.644 -1.336 1.00 96.44 95 LYS A O 1
ATOM 738 N N . TYR A 1 96 ? -14.843 -0.072 -1.879 1.00 96.94 96 TYR A N 1
ATOM 739 C CA . TYR A 1 96 ? -14.165 -1.179 -1.213 1.00 96.94 96 TYR A CA 1
ATOM 740 C C . TYR A 1 96 ? -13.530 -0.762 0.107 1.00 96.94 96 TYR A C 1
ATOM 742 O O . TYR A 1 96 ? -13.134 -1.639 0.874 1.00 96.94 96 TYR A O 1
ATOM 750 N N . ASN A 1 97 ? -13.390 0.541 0.355 1.00 96.62 97 ASN A N 1
ATOM 751 C CA . ASN A 1 97 ? -12.747 1.042 1.550 1.00 96.62 97 ASN A CA 1
ATOM 752 C C . ASN A 1 97 ? -13.658 0.852 2.770 1.00 96.62 97 ASN A C 1
ATOM 754 O O . ASN A 1 97 ? -14.702 1.491 2.912 1.00 96.62 97 ASN A O 1
ATOM 758 N N . HIS A 1 98 ? -13.244 -0.031 3.670 1.00 95.88 98 HIS A N 1
ATOM 759 C CA . HIS A 1 98 ? -13.910 -0.269 4.951 1.00 95.88 98 HIS A CA 1
ATOM 760 C C . HIS A 1 98 ? -12.996 0.042 6.136 1.00 95.88 98 HIS A C 1
ATOM 762 O O . HIS A 1 98 ? -13.477 0.312 7.242 1.00 95.88 98 HIS A O 1
ATOM 768 N N . VAL A 1 99 ? -11.679 0.037 5.908 1.00 96.50 99 VAL A N 1
ATOM 769 C CA . VAL A 1 99 ? -10.686 0.106 6.983 1.00 96.50 99 VAL A CA 1
ATOM 770 C C . VAL A 1 99 ? -9.820 1.357 6.954 1.00 96.50 99 VAL A C 1
ATOM 772 O O . VAL A 1 99 ? -9.255 1.681 7.987 1.00 96.50 99 VAL A O 1
ATOM 775 N N . VAL A 1 100 ? -9.705 2.080 5.839 1.00 97.12 100 VAL A N 1
ATOM 776 C CA . VAL A 1 100 ? -8.875 3.291 5.769 1.00 97.12 100 VAL A CA 1
ATOM 777 C C . VAL A 1 100 ? -9.704 4.501 6.181 1.00 97.12 100 VAL A C 1
ATOM 779 O O . VAL A 1 100 ? -10.759 4.778 5.608 1.00 97.12 100 VAL A O 1
ATOM 782 N N . ASP A 1 101 ? -9.233 5.218 7.192 1.00 96.62 101 ASP A N 1
ATOM 783 C CA . ASP A 1 101 ? -9.771 6.517 7.571 1.00 96.62 101 ASP A CA 1
ATOM 784 C C . ASP A 1 101 ? -9.369 7.566 6.523 1.00 96.62 101 ASP A C 1
ATOM 786 O O . ASP A 1 101 ? -8.184 7.776 6.278 1.00 96.62 101 ASP A O 1
ATOM 790 N N . MET A 1 102 ? -10.344 8.197 5.867 1.00 95.94 102 MET A N 1
ATOM 791 C CA . MET A 1 102 ? -10.075 9.086 4.730 1.00 95.94 102 MET A CA 1
ATOM 792 C C . MET A 1 102 ? -9.528 10.456 5.138 1.00 95.94 102 MET A C 1
ATOM 794 O O . MET A 1 102 ? -8.930 11.133 4.307 1.00 95.94 102 MET A O 1
ATOM 798 N N . GLU A 1 103 ? -9.682 10.873 6.392 1.00 95.50 103 GLU A N 1
ATOM 799 C CA . GLU A 1 103 ? -9.120 12.141 6.863 1.00 95.50 103 GLU A CA 1
ATOM 800 C C . GLU A 1 103 ? -7.633 11.981 7.190 1.00 95.50 103 GLU A C 1
ATOM 802 O O . GLU A 1 103 ? -6.813 12.834 6.856 1.00 95.50 103 GLU A O 1
ATOM 807 N N . THR A 1 104 ? -7.271 10.852 7.801 1.00 96.06 104 THR A N 1
ATOM 808 C CA . THR A 1 104 ? -5.923 10.601 8.336 1.00 96.06 104 THR A CA 1
ATOM 809 C C . THR A 1 104 ? -5.068 9.660 7.481 1.00 96.06 104 THR A C 1
ATOM 811 O O . THR A 1 104 ? -3.856 9.574 7.694 1.00 96.06 104 THR A O 1
ATOM 814 N N . LEU A 1 105 ? -5.689 8.941 6.540 1.00 97.38 105 LEU A N 1
ATOM 815 C CA . LEU A 1 105 ? -5.117 7.850 5.738 1.00 97.38 105 LEU A CA 1
ATOM 816 C C . LEU A 1 105 ? -4.544 6.689 6.561 1.00 97.38 105 LEU A C 1
ATOM 818 O O . LEU A 1 105 ? -3.690 5.935 6.091 1.00 97.38 105 LEU A O 1
ATOM 822 N N . ILE A 1 106 ? -5.016 6.522 7.796 1.00 96.88 106 ILE A N 1
ATOM 823 C CA . ILE A 1 106 ? -4.594 5.440 8.686 1.00 96.88 106 ILE A CA 1
ATOM 824 C C . ILE A 1 106 ? -5.514 4.228 8.504 1.00 96.88 106 ILE A C 1
ATOM 826 O O . ILE A 1 106 ? -6.739 4.349 8.441 1.00 96.88 106 ILE A O 1
ATOM 830 N N . VAL A 1 107 ? -4.922 3.034 8.450 1.00 96.25 107 VAL A N 1
ATOM 831 C CA . VAL A 1 107 ? -5.645 1.758 8.445 1.00 96.25 107 VAL A CA 1
ATOM 832 C C . VAL A 1 107 ? -6.117 1.441 9.865 1.00 96.25 107 VAL A C 1
ATOM 834 O O . VAL A 1 107 ? -5.312 1.258 10.785 1.00 96.25 107 VAL A O 1
ATOM 837 N N . LYS A 1 108 ? -7.431 1.326 10.053 1.00 91.56 108 LYS A N 1
ATOM 838 C CA . LYS A 1 108 ? -8.060 0.905 11.310 1.00 91.56 108 L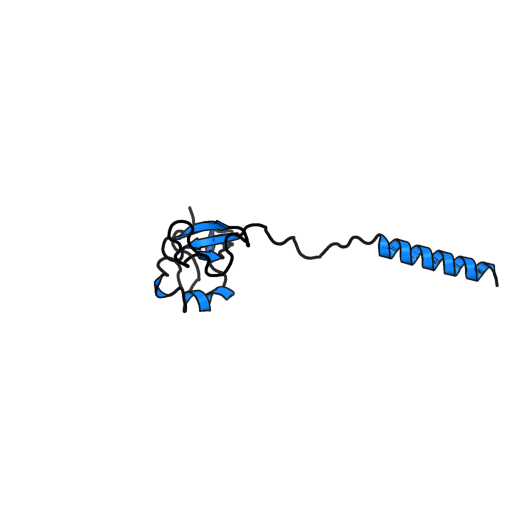YS A CA 1
ATOM 839 C C . LYS A 1 108 ? -7.537 -0.475 11.714 1.00 91.56 108 LYS A C 1
ATOM 841 O O . LYS A 1 108 ? -7.645 -1.429 10.952 1.00 91.56 108 LYS A O 1
ATOM 846 N N . GLY A 1 109 ? -6.985 -0.578 12.924 1.00 74.88 109 GLY A N 1
ATOM 847 C CA . GLY A 1 109 ? -6.490 -1.845 13.475 1.00 74.88 109 GLY A CA 1
ATOM 848 C C . GLY A 1 109 ? -5.117 -2.304 12.963 1.00 74.88 109 GLY A C 1
ATOM 849 O O . GLY A 1 109 ? -4.710 -3.409 13.294 1.00 74.88 109 GLY A O 1
ATOM 850 N N . GLY A 1 110 ? -4.371 -1.479 12.213 1.00 61.00 110 GLY A N 1
ATOM 851 C CA . GLY A 1 110 ? -3.052 -1.839 11.656 1.00 61.00 110 GLY A CA 1
ATOM 852 C C . GLY A 1 110 ? -1.901 -2.031 12.666 1.00 61.00 110 GLY A C 1
ATOM 853 O O . GLY A 1 110 ? -0.776 -2.333 12.265 1.00 61.00 110 GLY A O 1
ATOM 854 N N . GLY A 1 111 ? -2.157 -1.859 13.965 1.00 53.72 111 GLY A N 1
ATOM 855 C CA . GLY A 1 111 ? -1.198 -2.097 15.043 1.00 53.72 111 GLY A CA 1
ATOM 856 C C . GLY A 1 111 ? -1.531 -3.385 15.788 1.00 53.72 111 GLY A C 1
ATOM 857 O O . GLY A 1 111 ? -2.338 -3.371 16.715 1.00 53.72 111 GLY A O 1
ATOM 858 N N . SER A 1 112 ? -0.949 -4.506 15.376 1.00 46.34 112 SER A N 1
ATOM 859 C CA . SER A 1 112 ? -0.933 -5.765 16.132 1.00 46.34 112 SER A CA 1
ATOM 860 C C . SER A 1 112 ? 0.349 -6.514 15.816 1.00 46.34 112 SER A C 1
ATOM 862 O O . SER A 1 112 ? 0.730 -6.516 14.622 1.00 46.34 112 SER A O 1
#

Solvent-accessible surface area (backbone atoms only — not comparable to full-atom values): 6610 Å² total; per-residue (Å²): 118,78,68,60,56,54,53,51,52,51,51,50,52,51,53,51,53,54,61,73,65,54,76,88,71,67,93,62,78,79,79,73,72,57,46,45,25,32,26,33,62,77,54,50,77,43,80,36,34,68,78,73,36,71,50,87,58,13,52,36,90,90,76,66,49,63,45,22,40,69,41,45,76,45,96,88,42,43,26,28,47,57,75,94,48,46,68,50,45,70,51,86,34,38,92,45,51,71,28,55,38,83,90,78,33,34,38,61,79,46,62,124

Nearest PDB structures (foldseek):
  7aju-assembly1_Db  TM=3.214E-01  e=9.843E-01  Saccharomyces cerevisiae S288C
  4qxb-assembly2_C  TM=5.325E-01  e=3.394E+00  Mus musculus
  8igz-assembly1_B  TM=4.958E-01  e=3.180E+00  Xanthomonas campestris pv. campestris str. 8004
  7e83-assembly1_C  TM=1.622E-01  e=2.792E+00  Homo sapiens
  7f3f-assembly1_B  TM=1.761E-01  e=4.127E+00  Homo sapiens

Sequence (112 aa):
MKRHLKLIAALLMLGVAAFLLMPESSPYPPIPERFDYVCVSTGEMFNLSIEEAARIPARHPRTGVATLIPCVRRKDGSVAIEEGFRDLLEGELSKYNHVVDMETLIVKGGGS

Secondary structure (DSSP, 8-state):
-HHHHHHHHHHHHHHHHHHHTS----SSPPPPSEEEEEETTT--EEEEEHHHH-SSSEEPTTT--EEEEE-EE-TTS-EE--GGGHHHHHTTTGGG-SSB-TTT-BBTT---

Radius of gyration: 25.08 Å; Cα contacts (8 Å, |Δi|>4): 143; chains: 1; bounding box: 78×37×40 Å

Foldseek 3Di:
DVVVVVVVVVVVVVVVVVVVPPDPPDPDDDDDQWFWKAQQQPRDIDIDGCVQQVDPLRADPPPRDSRIATWDQDPVQWIFHDPVCLVVCVPPCVVRHDAQDSVGRTGHPSRD